Protein AF-A0A2M7IEX7-F1 (afdb_monomer_lite)

Organism: NCBI:txid1974802

Structure (mmCIF, N/CA/C/O backbone):
data_AF-A0A2M7IEX7-F1
#
_entry.id   AF-A0A2M7IEX7-F1
#
loop_
_atom_site.group_PDB
_atom_site.id
_atom_site.type_symbol
_atom_site.label_atom_id
_atom_site.label_alt_id
_atom_site.label_comp_id
_atom_site.label_asym_id
_atom_site.label_entity_id
_atom_site.label_seq_id
_atom_site.pdbx_PDB_ins_code
_atom_site.Cartn_x
_atom_site.Cartn_y
_atom_site.Cartn_z
_atom_site.occupancy
_atom_site.B_iso_or_equiv
_atom_site.auth_seq_id
_atom_site.auth_comp_id
_atom_site.auth_asym_id
_atom_site.auth_atom_id
_atom_site.pdbx_PDB_model_num
ATOM 1 N N . MET A 1 1 ? -12.726 3.868 -24.613 1.00 38.53 1 MET A N 1
ATOM 2 C CA . ME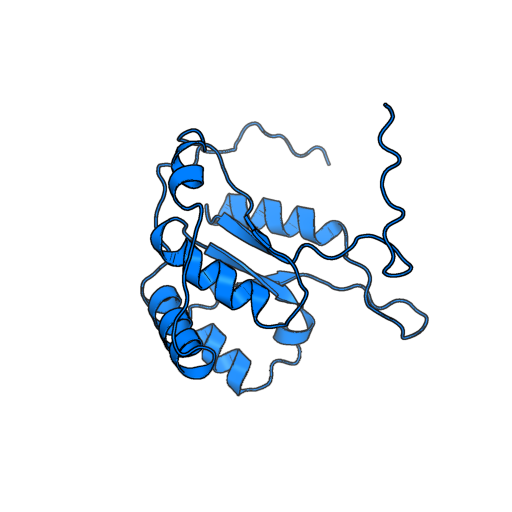T A 1 1 ? -13.402 3.267 -23.442 1.00 38.53 1 MET A CA 1
ATOM 3 C C . MET A 1 1 ? -13.557 4.345 -22.387 1.00 38.53 1 MET A C 1
ATOM 5 O O . MET A 1 1 ? -12.550 4.781 -21.846 1.00 38.53 1 MET A O 1
ATOM 9 N N . SER A 1 2 ? -14.778 4.826 -22.156 1.00 37.97 2 SER A N 1
ATOM 10 C CA . SER A 1 2 ? -15.083 5.703 -21.024 1.00 37.97 2 SER A CA 1
ATOM 11 C C . SER A 1 2 ? -15.163 4.849 -19.761 1.00 37.97 2 SER A C 1
ATOM 13 O O . SER A 1 2 ? -15.934 3.893 -19.717 1.00 37.97 2 SER A O 1
ATOM 15 N N . LEU A 1 3 ? -14.362 5.167 -18.747 1.00 39.22 3 LEU A N 1
ATOM 16 C CA . LEU A 1 3 ? -14.563 4.625 -17.405 1.00 39.22 3 LEU A CA 1
ATOM 17 C C . LEU A 1 3 ? -15.848 5.267 -16.861 1.00 39.22 3 LEU A C 1
ATOM 19 O O . LEU A 1 3 ? -15.865 6.466 -16.594 1.00 39.22 3 LEU A O 1
ATOM 23 N N . SER A 1 4 ? -16.946 4.511 -16.785 1.00 41.91 4 SER A N 1
ATOM 24 C CA . SER A 1 4 ? -18.184 4.983 -16.157 1.00 41.91 4 SER A CA 1
ATOM 25 C C . SER A 1 4 ? -18.017 4.915 -14.641 1.00 41.91 4 SER A C 1
ATOM 27 O O . SER A 1 4 ? -17.880 3.825 -14.081 1.00 41.91 4 SER A O 1
ATOM 29 N N . PHE A 1 5 ? -18.046 6.068 -13.973 1.00 50.22 5 PHE A N 1
ATOM 30 C CA . PHE A 1 5 ? -17.864 6.167 -12.522 1.00 50.22 5 PHE A CA 1
ATOM 31 C C . PHE A 1 5 ? -19.111 5.791 -11.695 1.00 50.22 5 PHE A C 1
ATOM 33 O O . PHE A 1 5 ? -19.153 6.009 -10.489 1.00 50.22 5 PHE A O 1
ATOM 40 N N . GLU A 1 6 ? -20.126 5.197 -12.317 1.00 46.75 6 GLU A N 1
ATOM 41 C CA . GLU A 1 6 ? -21.444 4.999 -11.699 1.00 46.75 6 GLU A CA 1
ATOM 42 C C . GLU A 1 6 ? -21.537 3.781 -10.761 1.00 46.75 6 GLU A C 1
ATOM 44 O O . GLU A 1 6 ? -22.483 3.689 -9.990 1.00 46.75 6 GLU A O 1
ATOM 49 N N . ASN A 1 7 ? -20.540 2.887 -10.735 1.00 45.81 7 ASN A N 1
ATOM 50 C CA . ASN A 1 7 ? -20.577 1.662 -9.912 1.00 45.81 7 ASN A CA 1
ATOM 51 C C . ASN A 1 7 ? -19.627 1.659 -8.699 1.00 45.81 7 ASN A C 1
ATOM 53 O O . ASN A 1 7 ? -19.377 0.611 -8.093 1.00 45.81 7 ASN A O 1
ATOM 57 N N . TYR A 1 8 ? -19.071 2.808 -8.313 1.00 53.12 8 TYR A N 1
ATOM 58 C CA . TYR A 1 8 ? -18.119 2.863 -7.205 1.00 53.12 8 TYR A CA 1
ATOM 59 C C . TYR A 1 8 ? -18.827 2.823 -5.845 1.00 53.12 8 TYR A C 1
ATOM 61 O O . TYR A 1 8 ? -19.251 3.847 -5.321 1.00 53.12 8 TYR A O 1
ATOM 69 N N . LYS A 1 9 ? -18.892 1.634 -5.227 1.00 52.41 9 LYS A N 1
ATOM 70 C CA . LYS A 1 9 ? -19.287 1.497 -3.814 1.00 52.41 9 LYS A CA 1
ATOM 71 C C . LYS A 1 9 ? -18.368 2.342 -2.923 1.00 52.41 9 LYS A C 1
ATOM 73 O O . LYS A 1 9 ? -17.136 2.251 -3.047 1.00 52.41 9 LYS A O 1
ATOM 78 N N . GLU A 1 10 ? -18.973 3.147 -2.050 1.00 55.12 10 GLU A N 1
ATOM 79 C CA . GLU A 1 10 ? -18.287 3.891 -0.991 1.00 55.12 10 GLU A CA 1
ATOM 80 C C . GLU A 1 10 ? -17.476 2.937 -0.106 1.00 55.12 10 GLU A C 1
ATOM 82 O O . GLU A 1 10 ? -17.865 1.787 0.115 1.00 55.12 10 GLU A O 1
ATOM 87 N N . GLN A 1 11 ? -16.318 3.392 0.379 1.00 56.28 11 GLN A N 1
ATOM 88 C CA . GLN A 1 11 ? -15.480 2.575 1.256 1.00 56.28 11 GLN A CA 1
ATOM 89 C C . GLN A 1 11 ? -16.126 2.565 2.651 1.00 56.28 11 GLN A C 1
ATOM 91 O O . GLN A 1 11 ? -16.107 3.575 3.357 1.00 56.28 11 GLN A O 1
ATOM 96 N N . SER A 1 12 ? -16.761 1.451 3.025 1.00 52.34 12 SER A N 1
ATOM 97 C CA . SER A 1 12 ? -17.430 1.301 4.320 1.00 52.34 12 SER A CA 1
ATOM 98 C C . SER A 1 12 ? -16.388 1.233 5.440 1.00 52.34 12 SER A C 1
ATOM 100 O O . SER A 1 12 ? -15.829 0.173 5.701 1.00 52.34 12 SER A O 1
ATOM 102 N N . GLU A 1 13 ? -16.139 2.381 6.066 1.00 63.62 13 GLU A N 1
ATOM 103 C CA . GLU A 1 13 ? -15.237 2.589 7.206 1.00 63.62 13 GLU A CA 1
ATOM 104 C C . GLU A 1 13 ? -13.750 2.242 6.977 1.00 63.62 13 GLU A C 1
ATOM 106 O O . GLU A 1 13 ? -13.361 1.419 6.148 1.00 63.62 13 GLU A O 1
ATOM 111 N N . ARG A 1 14 ? -12.870 2.938 7.711 1.00 70.62 14 ARG A N 1
ATOM 112 C CA . ARG A 1 14 ? -11.431 2.647 7.711 1.00 70.62 14 ARG A CA 1
ATOM 113 C C . ARG A 1 14 ? -11.220 1.288 8.371 1.00 70.62 14 ARG A C 1
ATOM 115 O O . ARG A 1 14 ? -11.484 1.127 9.559 1.00 70.62 14 ARG A O 1
ATOM 122 N N . LYS A 1 15 ? -10.750 0.317 7.595 1.00 84.44 15 LYS A N 1
ATOM 123 C CA . LYS A 1 15 ? -10.424 -1.031 8.060 1.00 84.44 15 LYS A CA 1
ATOM 124 C C . LYS A 1 15 ? -8.921 -1.226 7.963 1.00 84.44 15 LYS A C 1
ATOM 126 O O . LYS A 1 15 ? -8.360 -0.925 6.922 1.00 84.44 15 LYS A O 1
ATOM 131 N N . GLY A 1 16 ? -8.291 -1.749 9.011 1.00 91.56 16 GLY A N 1
ATOM 132 C CA . GLY A 1 16 ? -6.875 -2.108 8.985 1.00 91.56 16 GLY A CA 1
ATOM 133 C C . GLY A 1 16 ? -6.569 -3.313 8.090 1.00 91.56 16 GLY A C 1
ATOM 134 O O . GLY A 1 16 ? -7.437 -4.117 7.742 1.00 91.56 16 GLY A O 1
ATOM 135 N N . SER A 1 17 ? -5.295 -3.449 7.749 1.00 94.94 17 SER A N 1
ATOM 136 C CA . SER A 1 17 ? -4.761 -4.535 6.938 1.00 94.94 17 SER A CA 1
ATOM 137 C C . SER A 1 17 ? -4.890 -5.906 7.615 1.00 94.94 17 SER A C 1
ATOM 139 O O . SER A 1 17 ? -4.920 -6.006 8.845 1.00 94.94 17 SER A O 1
ATOM 141 N N . PRO A 1 18 ? -4.913 -7.008 6.838 1.00 94.12 18 PRO A N 1
ATOM 142 C CA . PRO A 1 18 ? -4.963 -8.357 7.390 1.00 94.12 18 PRO A CA 1
ATOM 143 C C . PRO A 1 18 ? -3.789 -8.657 8.332 1.00 94.12 18 PRO A C 1
ATOM 145 O O . PRO A 1 18 ? -2.649 -8.289 8.045 1.00 94.12 18 PRO A O 1
ATOM 148 N N . LYS A 1 19 ? -4.037 -9.435 9.398 1.00 93.56 19 LYS A N 1
ATOM 149 C CA . LYS A 1 19 ? -3.031 -9.785 10.427 1.00 93.56 19 LYS A CA 1
ATOM 150 C C . LYS A 1 19 ? -1.702 -10.294 9.860 1.00 93.56 19 LYS A C 1
ATOM 152 O O . LYS A 1 19 ? -0.649 -9.936 10.366 1.00 93.56 19 LYS A O 1
ATOM 157 N N . ARG A 1 20 ? -1.739 -11.108 8.800 1.00 93.75 20 ARG A N 1
ATOM 158 C CA . ARG A 1 20 ? -0.524 -11.630 8.147 1.00 93.75 20 ARG A CA 1
ATOM 159 C C . ARG A 1 20 ? 0.359 -10.533 7.538 1.00 93.75 20 ARG A C 1
ATOM 161 O O . ARG A 1 20 ? 1.576 -10.638 7.612 1.00 93.75 20 ARG A O 1
ATOM 168 N N . LEU A 1 21 ? -0.244 -9.479 6.977 1.00 93.62 21 LEU A N 1
ATOM 169 C CA . LEU A 1 21 ? 0.501 -8.340 6.440 1.00 93.62 21 LEU A CA 1
ATOM 170 C C . LEU A 1 21 ? 1.078 -7.511 7.583 1.00 93.62 21 LEU A C 1
ATOM 172 O O . LEU A 1 21 ? 2.251 -7.163 7.549 1.00 93.62 21 LEU A O 1
ATOM 176 N N . VAL A 1 22 ? 0.267 -7.256 8.615 1.00 93.88 22 VAL A N 1
ATOM 177 C CA . VAL A 1 22 ? 0.695 -6.545 9.828 1.00 93.88 22 VAL A CA 1
ATOM 178 C C . VAL A 1 22 ? 1.916 -7.223 10.455 1.00 93.88 22 VAL A C 1
ATOM 180 O O . VAL A 1 22 ? 2.922 -6.557 10.674 1.00 93.88 22 VAL A O 1
ATOM 183 N N . LEU A 1 23 ? 1.868 -8.545 10.647 1.00 91.94 23 LEU A N 1
ATOM 184 C CA . LEU A 1 23 ? 2.975 -9.323 11.205 1.00 91.94 23 LEU A CA 1
ATOM 185 C C . LEU A 1 23 ? 4.240 -9.225 10.337 1.00 91.94 23 LEU A C 1
ATOM 187 O O . LEU A 1 23 ? 5.333 -9.025 10.857 1.00 91.94 23 LEU A O 1
ATOM 191 N N . ALA A 1 24 ? 4.103 -9.346 9.013 1.00 89.44 24 ALA A N 1
ATOM 192 C CA . ALA A 1 24 ? 5.242 -9.254 8.103 1.00 89.44 24 ALA A CA 1
ATOM 193 C C . ALA A 1 24 ? 5.907 -7.865 8.143 1.00 89.44 24 ALA A C 1
ATOM 195 O O . ALA A 1 24 ? 7.133 -7.770 8.143 1.00 89.44 24 ALA A O 1
ATOM 196 N N . LEU A 1 25 ? 5.109 -6.795 8.226 1.00 89.44 25 LEU A N 1
ATOM 197 C CA . LEU A 1 25 ? 5.606 -5.422 8.359 1.00 89.44 25 LEU A CA 1
ATOM 198 C C . LEU A 1 25 ? 6.282 -5.184 9.717 1.00 89.44 25 LEU A C 1
ATOM 200 O O . LEU A 1 25 ? 7.297 -4.499 9.777 1.00 89.44 25 LEU A O 1
ATOM 204 N N . GLU A 1 26 ? 5.755 -5.763 10.797 1.00 88.75 26 GLU A N 1
ATOM 205 C CA . GLU A 1 26 ? 6.371 -5.705 12.130 1.00 88.75 26 GLU A CA 1
ATOM 206 C C . GLU A 1 26 ? 7.691 -6.472 12.201 1.00 88.75 26 GLU A C 1
ATOM 208 O O . GLU A 1 26 ? 8.621 -6.037 12.873 1.00 88.75 26 GLU A O 1
ATOM 213 N N . MET A 1 27 ? 7.807 -7.593 11.486 1.00 85.44 27 MET A N 1
ATOM 214 C CA . MET A 1 27 ? 9.087 -8.282 11.347 1.00 85.44 27 MET A CA 1
ATOM 215 C C . MET A 1 27 ? 10.092 -7.422 10.581 1.00 85.44 27 MET A C 1
ATOM 217 O O . MET A 1 27 ? 11.212 -7.267 11.051 1.00 85.44 27 MET A O 1
ATOM 221 N N . LEU A 1 28 ? 9.693 -6.841 9.442 1.00 77.25 28 LEU A N 1
ATOM 222 C CA . LEU A 1 28 ? 10.557 -5.965 8.646 1.00 77.25 28 LEU A CA 1
ATOM 223 C C . LEU A 1 28 ? 11.070 -4.774 9.468 1.00 77.25 28 LEU A C 1
ATOM 225 O O . LEU A 1 28 ? 12.257 -4.470 9.412 1.00 77.25 28 LEU A O 1
ATOM 229 N N . GLU A 1 29 ? 10.199 -4.134 10.252 1.00 76.75 29 GLU A N 1
ATOM 230 C CA . GLU A 1 29 ? 10.569 -3.009 11.119 1.00 76.75 29 GLU A CA 1
ATOM 231 C C . GLU A 1 29 ? 11.708 -3.369 12.070 1.00 76.75 29 GLU A C 1
ATOM 233 O O . GLU A 1 29 ? 12.731 -2.688 12.058 1.00 76.75 29 GLU A O 1
ATOM 238 N N . LYS A 1 30 ? 11.587 -4.496 12.783 1.00 78.75 30 LYS A N 1
ATOM 239 C CA . LYS A 1 30 ? 12.597 -4.956 13.748 1.00 78.75 30 LYS A CA 1
ATOM 240 C C . LYS A 1 30 ? 13.987 -5.168 1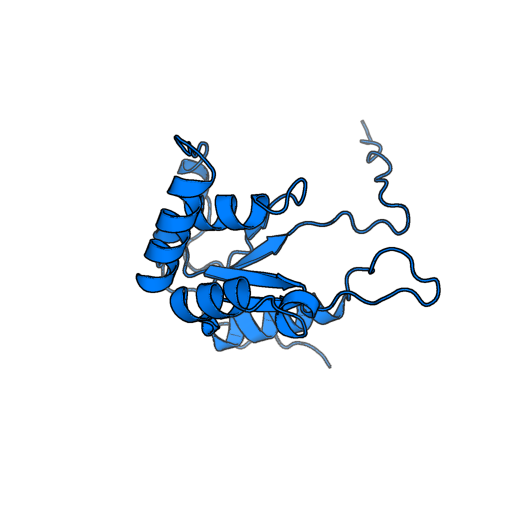3.148 1.00 78.75 30 LYS A C 1
ATOM 242 O O . LYS A 1 30 ? 14.969 -5.114 13.883 1.00 78.75 30 LYS A O 1
ATOM 247 N N . PHE A 1 31 ? 14.084 -5.445 11.846 1.00 74.75 31 PHE A N 1
ATOM 248 C CA . PHE A 1 31 ? 15.368 -5.622 11.159 1.00 74.75 31 PHE A CA 1
ATOM 249 C C . PHE A 1 31 ? 15.955 -4.313 10.622 1.00 74.75 31 PHE A C 1
ATOM 251 O O . PHE A 1 31 ? 17.160 -4.242 10.394 1.00 74.75 31 PHE A O 1
ATOM 258 N N . VAL A 1 32 ? 15.121 -3.298 10.391 1.00 72.75 32 VAL A N 1
ATOM 259 C CA . VAL A 1 32 ? 15.500 -2.084 9.652 1.00 72.75 32 VAL A CA 1
ATOM 260 C C . VAL A 1 32 ? 15.665 -0.875 10.567 1.00 72.75 32 VAL A C 1
ATOM 262 O O . VAL A 1 32 ? 16.522 -0.029 10.316 1.00 72.75 32 VAL A O 1
ATOM 265 N N . ALA A 1 33 ? 14.865 -0.777 11.626 1.00 72.94 33 ALA A N 1
ATOM 266 C CA . ALA A 1 33 ? 14.872 0.353 12.539 1.00 72.94 33 ALA A CA 1
ATOM 267 C C . ALA A 1 33 ? 14.747 -0.118 13.989 1.00 72.94 33 ALA A C 1
ATOM 269 O O . ALA A 1 33 ? 14.055 -1.079 14.299 1.00 72.94 33 ALA A O 1
ATOM 270 N N . SER A 1 34 ? 15.403 0.599 14.901 1.00 73.12 34 SER A N 1
ATOM 271 C CA . SER A 1 34 ? 15.232 0.383 16.342 1.00 73.12 34 SER A CA 1
ATOM 272 C C . SER A 1 34 ? 13.925 0.981 16.873 1.00 73.12 34 SER A C 1
ATOM 274 O O . SER A 1 34 ? 13.447 0.567 17.930 1.00 73.12 34 SER A O 1
ATOM 276 N N . LYS A 1 35 ? 13.371 1.981 16.170 1.00 81.81 35 LYS A N 1
ATOM 277 C CA . LYS A 1 35 ? 12.097 2.629 16.487 1.00 81.81 35 LYS A CA 1
ATOM 278 C C . LYS A 1 35 ? 11.549 3.388 15.277 1.00 81.81 35 LYS A C 1
ATOM 280 O O . LYS A 1 35 ? 12.217 4.285 14.764 1.00 81.81 35 LYS A O 1
ATOM 285 N N . ILE A 1 36 ? 10.301 3.118 14.897 1.00 83.50 36 ILE A N 1
ATOM 286 C CA . ILE A 1 36 ? 9.531 3.971 13.976 1.00 83.50 36 ILE A CA 1
ATOM 287 C C . ILE A 1 36 ? 8.609 4.912 14.758 1.00 83.50 36 ILE A C 1
ATOM 289 O O . ILE A 1 36 ? 7.787 4.477 15.565 1.00 83.50 36 ILE A O 1
ATOM 293 N N . GLU A 1 37 ? 8.695 6.210 14.468 1.00 88.81 37 GLU A N 1
ATOM 294 C CA . GLU A 1 37 ? 7.758 7.223 14.959 1.00 88.81 37 GLU A CA 1
ATOM 295 C C . GLU A 1 37 ? 6.904 7.755 13.803 1.00 88.81 37 GLU A C 1
ATOM 297 O O . GLU A 1 37 ? 7.414 8.098 12.738 1.00 88.81 37 GLU A O 1
ATOM 302 N N . THR A 1 38 ? 5.589 7.833 14.005 1.00 90.44 38 THR A N 1
ATOM 303 C CA . THR A 1 38 ? 4.648 8.403 13.032 1.00 90.44 38 THR A CA 1
ATOM 304 C C . THR A 1 38 ? 4.055 9.686 13.600 1.00 90.44 38 THR A C 1
ATOM 306 O O . THR A 1 38 ? 3.404 9.657 14.641 1.00 90.44 38 THR A O 1
ATOM 309 N N . LYS A 1 39 ? 4.253 10.807 12.900 1.00 93.94 39 LYS A N 1
ATOM 310 C CA . LYS A 1 39 ? 3.657 12.112 13.227 1.00 93.94 39 LYS A CA 1
ATOM 311 C C . LYS A 1 39 ? 2.560 12.456 12.225 1.00 93.94 39 LYS A C 1
ATOM 313 O O . LYS A 1 39 ? 2.596 11.986 11.090 1.00 93.94 39 LYS A O 1
ATOM 318 N N . GLY A 1 40 ? 1.603 13.291 12.626 1.00 93.19 40 GLY A N 1
ATOM 319 C CA . GLY A 1 40 ? 0.548 13.753 11.726 1.00 93.19 40 GLY A CA 1
ATOM 320 C C . GLY A 1 40 ? -0.620 12.779 11.560 1.00 93.19 40 GLY A C 1
ATOM 321 O O . GLY A 1 40 ? -1.374 12.908 10.595 1.00 93.19 40 GLY A O 1
ATOM 322 N N . ARG A 1 41 ? -0.769 11.790 12.451 1.00 90.94 41 ARG A N 1
ATOM 323 C CA . ARG A 1 41 ? -1.827 10.767 12.372 1.00 90.94 41 ARG A CA 1
ATOM 324 C C . ARG A 1 41 ? -3.224 11.374 12.533 1.00 90.94 41 ARG A C 1
ATOM 326 O O . ARG A 1 41 ? -4.164 10.905 11.904 1.00 90.94 41 ARG A O 1
ATOM 333 N N . GLU A 1 42 ? -3.337 12.474 13.270 1.00 92.88 42 GLU A N 1
ATOM 334 C CA . GLU A 1 42 ? -4.547 13.291 13.402 1.00 92.88 42 GLU A CA 1
ATOM 335 C C . GLU A 1 42 ? -5.055 13.847 12.058 1.00 92.88 42 GLU A C 1
ATOM 337 O O . GLU A 1 42 ? -6.229 14.184 11.915 1.00 92.88 42 GLU A O 1
ATOM 342 N N . ASN A 1 43 ? -4.207 13.908 11.023 1.00 92.44 43 ASN A N 1
ATOM 343 C CA . ASN A 1 43 ? -4.648 14.306 9.685 1.00 92.44 43 ASN A CA 1
ATOM 344 C C . ASN A 1 43 ? -5.531 13.252 9.013 1.00 92.44 43 ASN A C 1
ATOM 346 O O . ASN A 1 43 ? -6.279 13.599 8.099 1.00 92.44 43 ASN A O 1
ATOM 350 N N . LEU A 1 44 ? -5.490 11.993 9.464 1.00 90.19 44 LEU A N 1
ATOM 351 C CA . LEU A 1 44 ? -6.377 10.956 8.943 1.00 90.19 44 LEU A CA 1
ATOM 352 C C . LEU A 1 44 ? -7.844 11.302 9.216 1.00 90.19 44 LEU A C 1
ATOM 354 O O . LEU A 1 44 ? -8.695 11.018 8.381 1.00 90.19 44 LEU A O 1
ATOM 358 N N . ASP A 1 45 ? -8.146 11.991 10.318 1.00 88.12 45 ASP A N 1
ATOM 359 C CA . ASP A 1 45 ? -9.513 12.370 10.700 1.00 88.12 45 ASP A CA 1
ATOM 360 C C . ASP A 1 45 ? -10.122 13.456 9.813 1.00 88.12 45 ASP A C 1
ATOM 362 O O . ASP A 1 45 ? -11.341 13.594 9.748 1.00 88.12 45 ASP A O 1
ATOM 366 N N . LYS A 1 46 ? -9.285 14.153 9.040 1.00 90.56 46 LYS A N 1
ATOM 367 C CA . LYS A 1 46 ? -9.717 15.117 8.019 1.00 90.56 46 LYS A CA 1
ATOM 368 C C . LYS A 1 46 ? -10.236 14.431 6.751 1.00 90.56 46 LYS A C 1
ATOM 370 O O . LYS A 1 46 ? -10.868 15.078 5.918 1.00 90.56 46 LYS A O 1
ATOM 375 N N . ILE A 1 47 ? -9.971 13.134 6.581 1.00 87.44 47 ILE A N 1
ATOM 376 C CA . ILE A 1 47 ? -10.469 12.350 5.450 1.00 87.44 47 ILE A CA 1
ATOM 377 C C . ILE A 1 47 ? -11.948 12.048 5.695 1.00 87.44 47 ILE A C 1
ATOM 379 O O . ILE A 1 47 ? -12.304 11.376 6.668 1.00 87.44 47 ILE A O 1
ATOM 383 N N . SER A 1 48 ? -12.810 12.524 4.793 1.00 81.88 48 SER A N 1
ATOM 384 C CA . SER A 1 48 ? -14.254 12.285 4.867 1.00 81.88 48 SER A CA 1
ATOM 385 C C . SER A 1 48 ? -14.565 10.787 4.848 1.00 81.88 48 SER A C 1
ATOM 387 O O . SER A 1 48 ? -13.999 10.024 4.062 1.00 81.88 48 SER A O 1
ATOM 389 N N . LYS A 1 49 ? -15.491 10.364 5.716 1.00 80.00 49 LYS A N 1
ATOM 390 C CA . LYS A 1 49 ? -15.978 8.978 5.752 1.00 80.00 49 LYS A CA 1
ATOM 391 C C . LYS A 1 49 ? -16.518 8.578 4.373 1.00 80.00 49 LYS A C 1
ATOM 393 O O . LYS A 1 49 ? -17.080 9.408 3.665 1.00 80.00 49 LYS A O 1
ATOM 398 N N . GLY A 1 50 ? -16.308 7.324 3.979 1.00 76.00 50 GLY A N 1
ATOM 399 C CA . GLY A 1 50 ? -16.757 6.805 2.682 1.00 76.00 50 GLY A CA 1
ATOM 400 C C . GLY A 1 50 ? -15.838 7.127 1.499 1.00 76.00 50 GLY A C 1
ATOM 401 O O . GLY A 1 50 ? -15.933 6.466 0.460 1.00 76.00 50 GLY A O 1
ATOM 402 N N . LYS A 1 51 ? -14.917 8.097 1.629 1.00 81.31 51 LYS A N 1
ATOM 403 C CA . LYS A 1 51 ? -13.982 8.432 0.550 1.00 81.31 51 LYS A CA 1
ATOM 404 C C . LYS A 1 51 ? -12.887 7.386 0.420 1.00 81.31 51 LYS A C 1
ATOM 406 O O . LYS A 1 51 ? -12.243 7.004 1.392 1.00 81.31 51 LYS A O 1
ATOM 411 N N . ARG A 1 52 ? -12.635 7.003 -0.830 1.00 81.19 52 ARG A N 1
ATOM 412 C CA . ARG A 1 52 ? -11.464 6.213 -1.200 1.00 81.19 52 ARG A CA 1
ATOM 413 C C . ARG A 1 52 ? -10.212 7.071 -1.095 1.00 81.19 52 ARG A C 1
ATOM 415 O O . ARG A 1 52 ? -10.220 8.244 -1.468 1.00 81.19 52 ARG A O 1
ATOM 422 N N . VAL A 1 53 ? -9.139 6.455 -0.626 1.00 88.81 53 VAL A N 1
ATOM 423 C CA . VAL A 1 53 ? -7.840 7.098 -0.427 1.00 88.81 53 VAL A CA 1
ATOM 424 C C . VAL A 1 53 ? -6.822 6.453 -1.358 1.00 88.81 53 VAL A C 1
ATOM 426 O O . VAL A 1 53 ? -6.878 5.253 -1.606 1.00 88.81 53 VAL A O 1
ATOM 429 N N . ILE A 1 54 ? -5.888 7.249 -1.869 1.00 90.06 54 ILE A N 1
ATOM 430 C CA . ILE A 1 54 ? -4.640 6.756 -2.454 1.00 90.06 54 ILE A CA 1
ATOM 431 C C . ILE A 1 54 ? -3.530 7.251 -1.540 1.00 90.06 54 ILE A C 1
ATOM 433 O O . ILE A 1 54 ? -3.438 8.450 -1.275 1.00 90.06 54 ILE A O 1
ATOM 437 N N . ILE A 1 55 ? -2.705 6.335 -1.045 1.00 92.25 55 ILE A N 1
ATOM 438 C CA . ILE A 1 55 ? -1.545 6.683 -0.236 1.00 92.25 55 ILE A CA 1
ATOM 439 C C . ILE A 1 55 ? -0.361 6.808 -1.185 1.00 92.25 55 ILE A C 1
ATOM 441 O O . ILE A 1 55 ? -0.026 5.860 -1.890 1.00 92.25 55 ILE A O 1
ATOM 445 N N . ALA A 1 56 ? 0.276 7.971 -1.191 1.00 90.50 56 ALA A N 1
ATOM 446 C CA . ALA A 1 56 ? 1.498 8.208 -1.940 1.00 90.50 56 ALA A CA 1
ATOM 447 C C . ALA A 1 56 ? 2.641 8.484 -0.962 1.00 90.50 56 ALA A C 1
ATOM 449 O O . ALA A 1 56 ? 2.498 9.325 -0.073 1.00 90.50 56 ALA A O 1
ATOM 450 N N . CYS A 1 57 ? 3.767 7.797 -1.126 1.00 89.31 57 CYS A N 1
ATOM 451 C CA . CYS A 1 57 ? 4.993 8.090 -0.388 1.00 89.31 57 CYS A CA 1
ATOM 452 C C . CYS A 1 57 ? 6.112 8.496 -1.345 1.00 89.31 57 CYS A C 1
ATOM 454 O O . CYS A 1 57 ? 6.015 8.301 -2.556 1.00 89.31 57 CYS A O 1
ATOM 456 N N . SER A 1 58 ? 7.187 9.062 -0.805 1.00 83.69 58 SER A N 1
ATOM 457 C CA . SER A 1 58 ? 8.413 9.258 -1.571 1.00 83.69 58 SER A CA 1
ATOM 458 C C . SER A 1 58 ? 8.998 7.922 -2.041 1.00 83.69 58 SER A C 1
ATOM 460 O O . SER A 1 58 ? 8.553 6.842 -1.649 1.00 83.69 58 SER A O 1
ATOM 462 N N . HIS A 1 59 ? 10.008 8.010 -2.901 1.00 81.38 59 HIS A N 1
ATOM 463 C CA . HIS A 1 59 ? 10.835 6.866 -3.261 1.00 81.38 59 HIS A CA 1
ATOM 464 C C . HIS A 1 59 ? 12.315 7.256 -3.240 1.00 81.38 59 HIS A C 1
ATOM 466 O O . HIS A 1 59 ? 13.012 7.224 -4.251 1.00 81.38 59 HIS A O 1
ATOM 472 N N . ILE A 1 60 ? 12.747 7.738 -2.076 1.00 76.94 60 ILE A N 1
ATOM 473 C CA . ILE A 1 60 ? 14.132 8.093 -1.757 1.00 76.94 60 ILE A CA 1
ATOM 474 C C . ILE A 1 60 ? 14.932 6.821 -1.455 1.00 76.94 60 ILE A C 1
ATOM 476 O O . ILE A 1 60 ? 16.111 6.749 -1.793 1.00 76.94 60 ILE A O 1
ATOM 480 N N . SER A 1 61 ? 14.294 5.818 -0.848 1.00 79.06 61 SER A N 1
ATOM 481 C CA . SER A 1 61 ? 14.890 4.516 -0.563 1.00 79.06 61 SER A CA 1
ATOM 482 C C . SER A 1 61 ? 13.915 3.368 -0.829 1.00 79.06 61 SER A C 1
ATOM 484 O O . SER A 1 61 ? 12.695 3.560 -0.879 1.00 79.06 61 SER A O 1
ATOM 486 N N . ASP A 1 62 ? 14.449 2.148 -0.919 1.00 77.31 62 ASP A N 1
ATOM 487 C CA . ASP A 1 62 ? 13.645 0.921 -0.996 1.00 77.31 62 ASP A CA 1
ATOM 488 C C . ASP A 1 62 ? 12.797 0.689 0.270 1.00 77.31 62 ASP A C 1
ATOM 490 O O . ASP A 1 62 ? 11.825 -0.066 0.242 1.00 77.31 62 ASP A O 1
ATOM 494 N N . MET A 1 63 ? 13.117 1.376 1.374 1.00 81.44 63 MET A N 1
ATOM 495 C CA . MET A 1 63 ? 12.385 1.268 2.636 1.00 81.44 63 MET A CA 1
ATOM 496 C C . MET A 1 63 ? 11.118 2.126 2.673 1.00 81.44 63 MET A C 1
ATOM 498 O O . MET A 1 63 ? 10.218 1.816 3.452 1.00 81.44 63 MET A O 1
ATOM 502 N N . ASP A 1 64 ? 11.000 3.168 1.843 1.00 85.62 64 ASP A N 1
ATOM 503 C CA . ASP A 1 64 ? 9.923 4.168 1.931 1.00 85.62 64 ASP A CA 1
ATOM 504 C C . ASP A 1 64 ? 8.528 3.521 1.933 1.00 85.62 64 ASP A C 1
ATOM 506 O O . ASP A 1 64 ? 7.686 3.818 2.783 1.00 85.62 64 ASP A O 1
ATOM 510 N N . MET A 1 65 ? 8.309 2.574 1.017 1.00 87.88 65 MET A N 1
ATOM 511 C CA . MET A 1 65 ? 7.046 1.846 0.879 1.00 87.88 65 MET A CA 1
ATOM 512 C C . MET A 1 65 ? 6.765 0.954 2.092 1.00 87.88 65 MET A C 1
ATOM 514 O O . MET A 1 65 ? 5.637 0.913 2.579 1.00 87.88 65 MET A O 1
ATOM 518 N N . GLY A 1 66 ? 7.784 0.259 2.608 1.00 88.56 66 GLY A N 1
ATOM 519 C CA . GLY A 1 66 ? 7.656 -0.589 3.796 1.00 88.56 66 GLY A CA 1
ATOM 520 C C . GLY A 1 66 ? 7.336 0.224 5.050 1.00 88.56 66 GLY A C 1
ATOM 521 O O . GLY A 1 66 ? 6.443 -0.142 5.813 1.00 88.56 66 GLY A O 1
ATOM 522 N N . MET A 1 67 ? 8.000 1.369 5.225 1.00 89.88 67 MET A N 1
ATOM 523 C CA . MET A 1 67 ? 7.772 2.284 6.346 1.00 89.88 67 MET A CA 1
ATOM 524 C C . MET A 1 67 ? 6.381 2.928 6.278 1.00 89.88 67 MET A C 1
ATOM 526 O O . MET A 1 67 ? 5.674 2.980 7.285 1.00 89.88 67 MET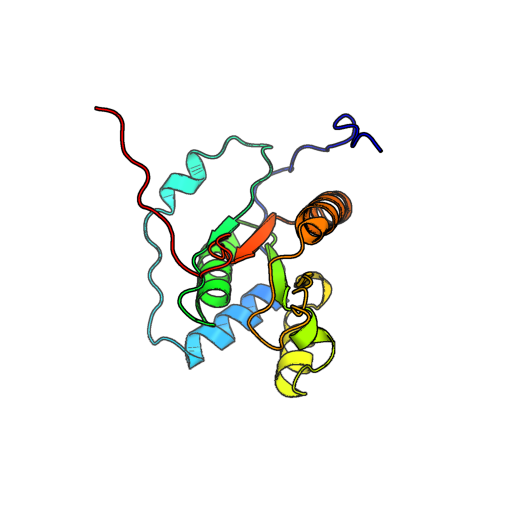 A O 1
ATOM 530 N N . ALA A 1 68 ? 5.945 3.364 5.090 1.00 92.12 68 ALA A N 1
ATOM 531 C CA . ALA A 1 68 ? 4.602 3.904 4.884 1.00 92.12 68 ALA A CA 1
ATOM 532 C C . ALA A 1 68 ? 3.519 2.845 5.139 1.00 92.12 68 ALA A C 1
ATOM 534 O O . ALA A 1 68 ? 2.538 3.117 5.837 1.00 92.12 68 ALA A O 1
ATOM 535 N N . ALA A 1 69 ? 3.718 1.622 4.633 1.00 92.94 69 ALA A N 1
ATOM 536 C CA . ALA A 1 69 ? 2.822 0.503 4.896 1.00 92.94 69 ALA A CA 1
ATOM 537 C C . ALA A 1 69 ? 2.745 0.200 6.396 1.00 92.94 69 ALA A C 1
ATOM 539 O O . ALA A 1 69 ? 1.650 0.065 6.934 1.00 92.94 69 ALA A O 1
ATOM 540 N N . TYR A 1 70 ? 3.885 0.159 7.093 1.00 92.44 70 TYR A N 1
ATOM 541 C CA . TYR A 1 70 ? 3.927 -0.057 8.536 1.00 92.44 70 TYR A CA 1
ATOM 542 C C . TYR A 1 70 ? 3.150 1.021 9.300 1.00 92.44 70 TYR A C 1
ATOM 544 O O . TYR A 1 70 ? 2.306 0.686 10.133 1.00 92.44 70 TYR A O 1
ATOM 552 N N . ALA A 1 71 ? 3.390 2.302 9.012 1.00 93.00 71 ALA A N 1
ATOM 553 C CA . ALA A 1 71 ? 2.753 3.417 9.714 1.00 93.00 71 ALA A CA 1
ATOM 554 C C . ALA A 1 71 ? 1.215 3.393 9.607 1.00 93.00 71 ALA A C 1
ATOM 556 O O . ALA A 1 71 ? 0.518 3.736 10.567 1.00 93.00 71 ALA A O 1
ATOM 557 N N . LEU A 1 72 ? 0.699 2.950 8.456 1.00 94.06 72 LEU A N 1
ATOM 558 C CA . LEU A 1 72 ? -0.717 3.020 8.083 1.00 94.06 72 LEU A CA 1
ATOM 559 C C . LEU A 1 72 ? -1.454 1.672 8.150 1.00 94.06 72 LEU A C 1
ATOM 561 O O . LEU A 1 72 ? -2.652 1.604 7.869 1.00 94.06 72 LEU A O 1
ATOM 565 N N . ARG A 1 73 ? -0.764 0.595 8.550 1.00 93.94 73 ARG A N 1
ATOM 566 C CA . ARG A 1 73 ? -1.289 -0.783 8.541 1.00 93.94 73 ARG A CA 1
ATOM 567 C C . ARG A 1 73 ? -2.579 -0.970 9.338 1.00 93.94 73 ARG A C 1
ATOM 569 O O . ARG A 1 73 ? -3.384 -1.825 8.989 1.00 93.94 73 ARG A O 1
ATOM 576 N N . ASN A 1 74 ? -2.776 -0.189 10.398 1.00 93.31 74 ASN A N 1
ATOM 577 C CA . ASN A 1 74 ? -3.950 -0.294 11.267 1.00 93.31 74 ASN A CA 1
ATOM 578 C C . ASN A 1 74 ? -5.114 0.599 10.813 1.00 93.31 74 ASN A C 1
ATOM 580 O O . ASN A 1 74 ? -6.227 0.424 11.296 1.00 93.31 74 ASN A O 1
ATOM 584 N N . ASP A 1 75 ? -4.871 1.527 9.886 1.00 92.75 75 ASP A N 1
ATOM 585 C CA . ASP A 1 75 ? -5.866 2.502 9.423 1.00 92.75 75 ASP A CA 1
ATOM 586 C C . ASP A 1 75 ? -6.463 2.119 8.065 1.00 92.75 75 ASP A C 1
ATOM 588 O O . ASP A 1 75 ? -7.586 2.513 7.751 1.00 92.75 75 ASP A O 1
ATOM 592 N N . PHE A 1 76 ? -5.717 1.361 7.256 1.00 93.12 76 PHE A N 1
ATOM 593 C CA . PHE A 1 76 ? -6.114 0.997 5.899 1.00 93.12 76 PHE A CA 1
ATOM 594 C C . PHE A 1 76 ? -5.826 -0.473 5.574 1.00 93.12 76 PHE A C 1
ATOM 596 O O . PHE A 1 76 ? -4.82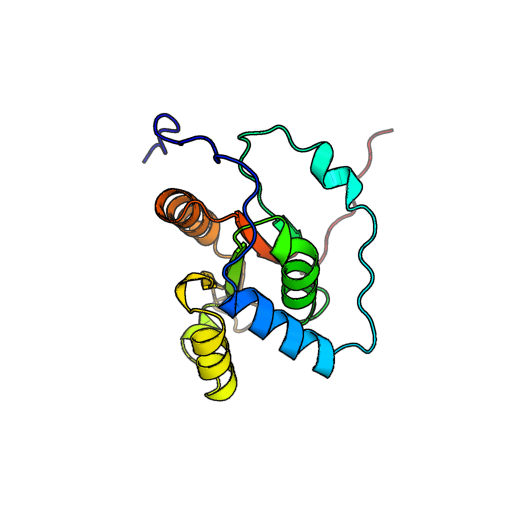8 -1.047 6.017 1.00 93.12 76 PHE A O 1
ATOM 603 N N . ASP A 1 77 ? -6.691 -1.063 4.748 1.00 93.88 77 ASP A N 1
ATOM 604 C CA . ASP A 1 77 ? -6.521 -2.381 4.146 1.00 93.88 77 ASP A CA 1
ATOM 605 C C . ASP A 1 77 ? -5.682 -2.180 2.888 1.00 93.88 77 ASP A C 1
ATOM 607 O O . ASP A 1 77 ? -6.174 -1.682 1.876 1.00 93.88 77 ASP A O 1
ATOM 611 N N . LEU A 1 78 ? -4.377 -2.416 3.005 1.00 94.50 78 LEU A N 1
ATOM 612 C CA . LEU A 1 78 ? -3.396 -1.913 2.054 1.00 94.50 78 LEU A CA 1
ATOM 613 C C . LEU A 1 78 ? -3.270 -2.808 0.817 1.00 94.50 78 LEU A C 1
ATOM 615 O O . LEU A 1 78 ? -3.182 -4.034 0.902 1.00 94.50 78 LEU A O 1
ATOM 619 N N . LEU A 1 79 ? -3.154 -2.158 -0.340 1.00 93.75 79 LEU A N 1
ATOM 620 C CA . LEU A 1 79 ? -2.680 -2.745 -1.589 1.00 93.75 79 LEU A CA 1
ATOM 621 C C . LEU A 1 79 ? -1.324 -2.123 -1.943 1.00 93.75 79 LEU A C 1
ATOM 623 O O . LEU A 1 79 ? -1.248 -1.007 -2.455 1.00 93.75 79 LEU A O 1
ATOM 627 N N . ILE A 1 80 ? -0.245 -2.840 -1.650 1.00 91.56 80 ILE A N 1
ATOM 628 C CA . ILE A 1 80 ? 1.133 -2.392 -1.848 1.00 91.56 80 ILE A CA 1
ATOM 629 C C . ILE A 1 80 ? 1.508 -2.571 -3.319 1.00 91.56 80 ILE A C 1
ATOM 631 O O . ILE A 1 80 ? 1.572 -3.692 -3.830 1.00 91.56 80 ILE A O 1
ATOM 635 N N . THR A 1 81 ? 1.774 -1.471 -4.020 1.00 87.75 81 THR A N 1
ATOM 636 C CA . THR A 1 81 ? 2.337 -1.558 -5.372 1.00 87.75 81 THR A CA 1
ATOM 637 C C . THR A 1 81 ? 3.829 -1.882 -5.316 1.00 87.75 81 THR A C 1
ATOM 639 O O . THR A 1 81 ? 4.538 -1.423 -4.426 1.00 87.75 81 THR A O 1
ATOM 642 N N . HIS A 1 82 ? 4.321 -2.700 -6.241 1.00 77.88 82 HIS A N 1
ATOM 643 C CA . HIS A 1 82 ? 5.746 -3.040 -6.335 1.00 77.88 82 HIS A CA 1
ATOM 644 C C . HIS A 1 82 ? 6.147 -3.242 -7.794 1.00 77.88 82 HIS A C 1
ATOM 646 O O . HIS A 1 82 ? 5.292 -3.475 -8.650 1.00 77.88 82 HIS A O 1
ATOM 652 N N . GLN A 1 83 ? 7.438 -3.131 -8.106 1.00 68.81 83 GLN A N 1
ATOM 653 C CA . GLN A 1 83 ? 7.886 -3.244 -9.493 1.00 68.81 83 GLN A CA 1
ATOM 654 C C . GLN A 1 83 ? 7.624 -4.659 -10.031 1.00 68.81 83 GLN A C 1
ATOM 656 O O . GLN A 1 83 ? 8.044 -5.637 -9.421 1.00 68.81 83 GLN A O 1
ATOM 661 N N . SER A 1 84 ? 6.997 -4.784 -11.205 1.00 55.12 84 SER A N 1
ATOM 662 C CA . SER A 1 84 ? 6.657 -6.085 -11.806 1.00 55.12 84 SER A CA 1
ATOM 663 C C . SER A 1 84 ? 7.882 -6.953 -12.115 1.00 55.12 84 SER A C 1
ATOM 665 O O . SER A 1 84 ? 7.809 -8.181 -12.081 1.00 55.12 84 SER A O 1
ATOM 667 N N . VAL A 1 85 ? 9.050 -6.335 -12.322 1.00 47.25 85 VAL A N 1
ATOM 668 C CA . VAL A 1 85 ? 10.338 -7.039 -12.427 1.00 47.25 85 VAL A CA 1
ATOM 669 C C . VAL A 1 85 ? 10.719 -7.777 -11.142 1.00 47.25 85 VAL A C 1
ATOM 671 O O . VAL A 1 85 ? 11.305 -8.849 -11.230 1.00 47.25 85 VAL A O 1
ATOM 674 N N . GLN A 1 86 ? 10.316 -7.286 -9.967 1.00 53.47 86 GLN A N 1
ATOM 675 C CA . GLN A 1 86 ? 10.478 -8.012 -8.702 1.00 53.47 86 GLN A CA 1
ATOM 676 C C . GLN A 1 86 ? 9.500 -9.183 -8.580 1.00 53.47 86 GLN A C 1
ATOM 678 O O . GLN A 1 86 ? 9.714 -10.047 -7.748 1.00 53.47 86 GLN A O 1
ATOM 683 N N . THR A 1 87 ? 8.442 -9.246 -9.392 1.00 53.22 87 THR A N 1
ATOM 684 C CA . THR A 1 87 ? 7.532 -10.401 -9.460 1.00 53.22 87 THR A CA 1
ATOM 685 C C . THR A 1 87 ? 8.023 -11.450 -10.459 1.00 53.22 87 THR A C 1
ATOM 687 O O . THR A 1 87 ? 7.831 -12.642 -10.237 1.00 53.22 87 THR A O 1
ATOM 690 N N . LEU A 1 88 ? 8.646 -11.008 -11.559 1.00 47.38 88 LEU A N 1
ATOM 691 C CA . LEU A 1 88 ? 9.168 -11.863 -12.633 1.00 47.38 88 LEU A CA 1
ATOM 692 C C . LEU A 1 88 ? 10.554 -12.448 -12.320 1.00 47.38 88 LEU A C 1
ATOM 694 O O . LEU A 1 88 ? 10.865 -13.545 -12.772 1.00 47.38 88 LEU A O 1
ATOM 698 N N . PHE A 1 89 ? 11.363 -11.733 -11.535 1.00 51.91 89 PHE A N 1
ATOM 699 C CA . PHE A 1 89 ? 12.724 -12.116 -11.144 1.00 51.91 89 PHE A CA 1
ATOM 700 C C . PHE A 1 89 ? 12.917 -12.038 -9.625 1.00 51.91 89 PHE A C 1
ATOM 702 O O . PHE A 1 89 ? 14.008 -11.721 -9.157 1.00 51.91 89 PHE A O 1
ATOM 709 N N . ALA A 1 90 ? 11.848 -12.269 -8.853 1.00 57.41 90 ALA A N 1
ATOM 710 C CA . ALA A 1 90 ? 11.909 -12.233 -7.397 1.00 57.41 90 ALA A CA 1
ATOM 711 C C . ALA A 1 90 ? 13.035 -13.145 -6.907 1.00 57.41 90 ALA A C 1
ATOM 713 O O . ALA A 1 90 ? 13.015 -14.349 -7.184 1.00 57.41 90 ALA A O 1
ATOM 714 N N . GLU A 1 91 ? 13.976 -12.606 -6.134 1.00 64.88 91 GLU A N 1
ATOM 715 C CA . GLU A 1 91 ? 14.839 -13.475 -5.347 1.00 64.88 91 GLU A CA 1
ATOM 716 C C . GLU A 1 91 ? 13.953 -14.364 -4.456 1.00 64.88 91 GLU A C 1
ATOM 718 O O . GLU A 1 91 ? 12.932 -13.886 -3.938 1.00 64.88 91 GLU A O 1
ATOM 723 N N . PRO A 1 92 ? 14.303 -15.647 -4.249 1.00 72.00 92 PRO A N 1
ATOM 724 C CA . PRO A 1 92 ? 13.470 -16.586 -3.497 1.00 72.00 92 PRO A CA 1
ATOM 725 C C . PRO A 1 92 ? 13.009 -16.054 -2.131 1.00 72.00 92 PRO A C 1
ATOM 727 O O . PRO A 1 92 ? 11.877 -16.309 -1.717 1.00 72.00 92 PRO A O 1
ATOM 730 N N . GLY A 1 93 ? 13.851 -15.255 -1.464 1.00 71.12 93 GLY A N 1
ATOM 731 C CA . GLY A 1 93 ? 13.521 -14.593 -0.200 1.00 71.12 93 GLY A CA 1
ATOM 732 C C . GLY A 1 93 ? 12.369 -13.588 -0.312 1.00 71.12 93 GLY A C 1
ATOM 733 O O . GLY A 1 93 ? 11.457 -13.615 0.512 1.00 71.12 93 GLY A O 1
ATOM 734 N N . ILE A 1 94 ? 12.347 -12.755 -1.359 1.00 72.94 94 ILE A N 1
ATOM 735 C CA . ILE A 1 94 ? 11.276 -11.771 -1.600 1.00 72.94 94 ILE A CA 1
ATOM 736 C C . ILE A 1 94 ? 9.963 -12.491 -1.917 1.00 72.94 94 ILE A C 1
ATOM 738 O O . ILE A 1 94 ? 8.918 -12.163 -1.353 1.00 72.94 94 ILE A O 1
ATOM 742 N N . ALA A 1 95 ? 10.012 -13.518 -2.769 1.00 75.12 95 ALA A N 1
ATOM 743 C CA . ALA A 1 95 ? 8.835 -14.312 -3.118 1.00 75.12 95 ALA A CA 1
ATOM 744 C C . ALA A 1 95 ? 8.220 -14.998 -1.883 1.00 75.12 95 ALA A C 1
ATOM 746 O O . ALA A 1 95 ? 6.996 -14.997 -1.708 1.00 75.12 95 ALA A O 1
ATOM 747 N N . LEU A 1 96 ? 9.062 -15.553 -1.004 1.00 77.56 96 LEU A N 1
ATOM 748 C CA . LEU A 1 96 ? 8.625 -16.157 0.252 1.00 77.56 96 LEU A CA 1
ATOM 749 C C . LEU A 1 96 ? 8.039 -15.113 1.212 1.00 77.56 96 LEU A C 1
ATOM 751 O O . LEU A 1 96 ? 6.958 -15.336 1.761 1.00 77.56 96 LEU A O 1
ATOM 755 N N . ALA A 1 97 ? 8.692 -13.959 1.362 1.00 78.62 97 ALA A N 1
ATOM 756 C CA . ALA A 1 97 ? 8.206 -12.866 2.199 1.00 78.62 97 ALA A CA 1
ATOM 757 C C . ALA A 1 97 ? 6.834 -12.355 1.729 1.00 78.62 97 ALA A C 1
ATOM 759 O O . ALA A 1 97 ? 5.908 -12.241 2.532 1.00 78.62 97 ALA A O 1
ATOM 760 N N . MET A 1 98 ? 6.647 -12.144 0.421 1.00 82.38 98 MET A N 1
ATOM 761 C CA . MET A 1 98 ? 5.351 -11.763 -0.156 1.00 82.38 98 MET A CA 1
ATOM 762 C C . MET A 1 98 ? 4.278 -12.832 0.064 1.00 82.38 98 MET A C 1
ATOM 764 O O . MET A 1 98 ? 3.121 -12.511 0.342 1.00 82.38 98 MET A O 1
ATOM 768 N N . LYS A 1 99 ? 4.643 -14.118 -0.038 1.00 84.31 99 LYS A N 1
ATOM 769 C CA . LYS A 1 99 ? 3.725 -15.226 0.250 1.00 84.31 99 LYS A CA 1
ATOM 770 C C . LYS A 1 99 ? 3.261 -15.185 1.708 1.00 84.31 99 LYS A C 1
ATOM 772 O O . LYS A 1 99 ? 2.060 -15.289 1.950 1.00 84.31 99 LYS A O 1
ATOM 777 N N . MET A 1 100 ? 4.181 -14.984 2.652 1.00 83.19 100 MET A N 1
ATOM 778 C CA . MET A 1 100 ? 3.866 -14.855 4.080 1.00 83.19 100 MET A CA 1
ATOM 779 C C . MET A 1 100 ? 3.013 -13.616 4.382 1.00 83.19 100 MET A C 1
ATOM 781 O O . MET A 1 100 ? 2.026 -13.709 5.108 1.00 83.19 100 MET A O 1
ATOM 785 N N . ALA A 1 101 ? 3.337 -12.480 3.766 1.00 86.75 101 ALA A N 1
ATOM 786 C CA . ALA A 1 101 ? 2.597 -11.226 3.901 1.00 86.75 101 ALA A CA 1
ATOM 787 C C . ALA A 1 101 ? 1.212 -11.247 3.217 1.00 86.75 101 ALA A C 1
ATOM 789 O O . ALA A 1 101 ? 0.403 -10.339 3.416 1.00 86.75 101 ALA A O 1
ATOM 790 N N . GLY A 1 102 ? 0.910 -12.292 2.439 1.00 90.19 102 GLY A N 1
ATOM 791 C CA . GLY A 1 102 ? -0.310 -12.426 1.650 1.00 90.19 102 GLY A CA 1
ATOM 792 C C . GLY A 1 102 ? -0.165 -11.779 0.280 1.00 90.19 102 GLY A C 1
ATOM 793 O O . GLY A 1 102 ? -0.288 -10.566 0.146 1.00 90.19 102 GLY A O 1
ATOM 794 N N . LYS A 1 103 ? 0.056 -12.601 -0.751 1.00 86.94 103 LYS A N 1
ATOM 795 C CA . LYS A 1 103 ? 0.337 -12.151 -2.125 1.00 86.94 103 LYS A CA 1
ATOM 796 C C . LYS A 1 103 ? -0.734 -11.211 -2.705 1.00 86.94 103 LYS A C 1
ATOM 798 O O . LYS A 1 103 ? -0.410 -10.332 -3.488 1.00 86.94 103 LYS A O 1
ATOM 803 N N . ASP A 1 104 ? -1.991 -11.359 -2.304 1.00 88.88 104 ASP A N 1
ATOM 804 C CA . ASP A 1 104 ? -3.124 -10.502 -2.690 1.00 88.88 104 ASP A CA 1
ATOM 805 C C . ASP A 1 104 ? -3.084 -9.086 -2.086 1.00 88.88 104 ASP A C 1
ATOM 807 O O . ASP A 1 104 ? -3.921 -8.247 -2.420 1.00 88.88 104 ASP A O 1
ATOM 811 N N . ASN A 1 105 ? -2.141 -8.805 -1.187 1.00 90.50 105 ASN A N 1
ATOM 812 C CA . ASN A 1 105 ? -1.838 -7.451 -0.725 1.00 90.50 105 ASN A CA 1
ATOM 813 C C . ASN A 1 105 ? -0.845 -6.732 -1.642 1.00 90.50 105 ASN A C 1
ATOM 815 O O . ASN A 1 105 ? -0.535 -5.574 -1.390 1.00 90.50 105 ASN A O 1
ATOM 819 N N . PHE A 1 106 ? -0.346 -7.393 -2.690 1.00 89.69 106 PHE A N 1
ATOM 820 C CA . PHE A 1 106 ? 0.666 -6.844 -3.578 1.00 89.69 106 PHE A CA 1
ATOM 821 C C . PHE A 1 106 ? 0.141 -6.738 -5.007 1.00 89.69 106 PHE A C 1
ATOM 823 O O . PHE A 1 106 ? -0.344 -7.713 -5.580 1.00 89.69 106 PHE A O 1
ATOM 830 N N . LEU A 1 107 ? 0.290 -5.555 -5.603 1.00 88.88 107 LEU A N 1
ATOM 831 C CA . LEU A 1 107 ? -0.027 -5.301 -7.005 1.00 88.88 107 LEU A CA 1
ATOM 832 C C . LEU A 1 107 ? 1.270 -5.042 -7.786 1.00 88.88 107 LEU A C 1
ATOM 834 O O . LEU A 1 107 ? 1.957 -4.061 -7.491 1.00 88.88 107 LEU A O 1
ATOM 838 N N . PRO A 1 108 ? 1.638 -5.889 -8.760 1.00 84.56 108 PRO A N 1
ATOM 839 C CA . PRO A 1 108 ? 2.768 -5.598 -9.633 1.00 84.56 108 PRO A CA 1
ATOM 840 C C . PRO A 1 108 ? 2.433 -4.433 -10.573 1.00 84.56 108 PRO A C 1
ATOM 842 O O . PRO A 1 108 ? 1.365 -4.412 -11.182 1.00 84.56 108 PRO A O 1
ATOM 845 N N . ILE A 1 109 ? 3.349 -3.473 -10.696 1.00 79.19 109 ILE A N 1
ATOM 846 C CA . ILE A 1 109 ? 3.248 -2.333 -11.616 1.00 79.19 109 ILE A CA 1
ATOM 847 C C . ILE A 1 109 ? 4.411 -2.331 -12.609 1.00 79.19 109 ILE A C 1
ATOM 849 O O . ILE A 1 109 ? 5.563 -2.581 -12.246 1.00 79.19 109 ILE A O 1
ATOM 853 N N . ASP A 1 110 ? 4.117 -2.026 -13.871 1.00 72.50 110 ASP A N 1
ATOM 854 C CA . ASP A 1 110 ? 5.089 -2.124 -14.952 1.00 72.50 110 ASP A CA 1
ATOM 855 C C . ASP A 1 110 ? 5.976 -0.893 -15.074 1.00 72.50 110 ASP A C 1
ATOM 857 O O . ASP A 1 110 ? 5.521 0.253 -15.095 1.00 72.50 110 ASP A O 1
ATOM 861 N N . TRP A 1 111 ? 7.260 -1.150 -15.279 1.00 65.50 111 TRP A N 1
ATOM 862 C CA . TRP A 1 111 ? 8.237 -0.141 -15.651 1.00 65.50 111 TRP A CA 1
ATOM 863 C C . TRP A 1 111 ? 8.626 -0.377 -17.102 1.00 65.50 111 TRP A C 1
ATOM 865 O O . TRP A 1 111 ? 9.224 -1.399 -17.437 1.00 65.50 111 TRP A O 1
ATOM 875 N N . ARG A 1 112 ? 8.269 0.550 -17.999 1.00 58.03 112 ARG A N 1
ATOM 876 C CA . ARG A 1 112 ? 8.660 0.424 -19.409 1.00 58.03 112 ARG A CA 1
ATOM 877 C C . ARG A 1 112 ? 10.169 0.605 -19.502 1.00 58.03 112 ARG A C 1
ATOM 879 O O . ARG A 1 112 ? 10.645 1.715 -19.269 1.00 58.03 112 ARG A O 1
ATOM 886 N N . ARG A 1 113 ? 10.912 -0.437 -19.895 1.00 52.84 113 ARG A N 1
ATOM 887 C CA . ARG A 1 113 ? 12.294 -0.273 -20.375 1.00 52.84 113 ARG A CA 1
ATOM 888 C C . ARG A 1 113 ? 12.277 0.740 -21.524 1.00 52.84 113 ARG A C 1
ATOM 890 O O . ARG A 1 113 ? 11.462 0.616 -22.437 1.00 52.84 113 ARG A O 1
ATOM 897 N N . SER A 1 114 ? 13.115 1.773 -21.455 1.00 53.00 114 SER A N 1
ATOM 898 C CA . SER A 1 114 ? 13.389 2.569 -22.652 1.00 53.00 114 SER A CA 1
ATOM 899 C C . SER A 1 114 ? 14.191 1.705 -23.632 1.00 53.00 114 SER A C 1
ATOM 901 O O . SER A 1 114 ? 14.935 0.822 -23.199 1.00 53.00 114 SER A O 1
ATOM 903 N N . ASN A 1 115 ? 14.045 1.946 -24.938 1.00 46.41 115 ASN A N 1
ATOM 904 C CA . ASN A 1 115 ? 14.807 1.236 -25.975 1.00 46.41 115 ASN A CA 1
ATOM 905 C C . ASN A 1 115 ? 16.334 1.421 -25.831 1.00 46.41 115 ASN A C 1
ATOM 907 O O . ASN A 1 115 ? 17.097 0.688 -26.448 1.00 46.41 115 ASN A O 1
ATOM 911 N N . ASP A 1 116 ? 16.772 2.343 -24.969 1.00 51.03 116 ASP A N 1
ATOM 912 C CA . ASP A 1 116 ? 18.152 2.816 -24.868 1.00 51.03 116 ASP A CA 1
ATOM 913 C C . ASP A 1 116 ? 18.855 2.285 -23.598 1.00 51.03 116 ASP A C 1
ATOM 915 O O . ASP A 1 116 ? 19.872 2.822 -23.160 1.00 51.03 116 ASP A O 1
ATOM 919 N N . GLY A 1 117 ? 18.282 1.274 -22.931 1.00 49.59 117 GLY A N 1
ATOM 920 C CA . GLY A 1 117 ? 18.885 0.614 -21.763 1.00 49.59 117 GLY A CA 1
ATOM 921 C C . GLY A 1 117 ? 18.937 1.446 -20.470 1.00 49.59 117 GLY A C 1
ATOM 922 O O . GLY A 1 117 ? 19.368 0.933 -19.440 1.00 49.59 117 GLY A O 1
ATOM 923 N N . LYS A 1 118 ? 18.474 2.704 -20.471 1.00 47.69 118 LYS A N 1
ATOM 924 C CA . LYS A 1 118 ? 18.403 3.564 -19.273 1.00 47.69 118 LYS A CA 1
ATOM 925 C C . LYS A 1 118 ? 16.995 3.617 -18.670 1.00 47.69 118 LYS A C 1
ATOM 927 O O . LYS A 1 118 ? 16.011 3.468 -19.393 1.00 47.69 118 LYS A O 1
ATOM 932 N N . GLN A 1 119 ? 16.965 3.815 -17.344 1.00 53.81 119 GLN A N 1
ATOM 933 C CA . GLN A 1 119 ? 15.837 3.948 -16.401 1.00 53.81 119 GLN A CA 1
ATOM 934 C C . GLN A 1 119 ? 14.423 3.772 -16.976 1.00 53.81 119 GLN A C 1
ATOM 936 O O . GLN A 1 119 ? 13.978 4.501 -17.866 1.00 53.81 119 GLN A O 1
ATOM 941 N N . GLY A 1 120 ? 13.692 2.813 -16.401 1.00 57.00 120 GLY A N 1
ATOM 942 C CA . GLY A 1 120 ? 12.314 2.551 -16.779 1.00 57.00 120 GLY A CA 1
ATOM 943 C C . GLY A 1 120 ? 11.435 3.787 -16.586 1.00 57.00 120 GLY A C 1
ATOM 944 O O . GLY A 1 120 ? 11.500 4.448 -15.553 1.00 57.00 120 GLY A O 1
ATOM 945 N N . LYS A 1 121 ? 10.607 4.113 -17.580 1.00 60.50 121 LYS A N 1
ATOM 946 C CA . LYS A 1 121 ? 9.580 5.156 -17.439 1.00 60.50 121 LYS A CA 1
ATOM 947 C C . LYS A 1 121 ? 8.353 4.543 -16.765 1.00 60.50 121 LYS A C 1
ATOM 949 O O . LYS A 1 121 ? 7.996 3.402 -17.076 1.00 60.50 121 LYS A O 1
ATOM 954 N N . VAL A 1 122 ? 7.689 5.310 -15.896 1.00 64.94 122 VAL A N 1
ATOM 955 C CA . VAL A 1 122 ? 6.370 4.945 -15.350 1.00 64.94 122 VAL A CA 1
ATOM 956 C C . VAL A 1 122 ? 5.440 4.628 -16.522 1.00 64.94 122 VAL A C 1
ATOM 958 O O . VAL A 1 122 ? 5.290 5.449 -17.429 1.00 64.94 122 VAL A O 1
ATOM 961 N N . ASN A 1 123 ? 4.836 3.439 -16.528 1.00 70.75 123 ASN A N 1
ATOM 962 C CA . ASN A 1 123 ? 3.822 3.074 -17.511 1.00 70.75 123 ASN A CA 1
ATOM 963 C C . ASN A 1 123 ? 2.475 3.705 -17.105 1.00 70.75 123 ASN A C 1
ATOM 965 O O . ASN A 1 123 ? 1.941 3.331 -16.061 1.00 70.75 123 ASN A O 1
ATOM 969 N N . PRO A 1 124 ? 1.881 4.620 -17.898 1.00 70.44 124 PRO A N 1
ATOM 970 C CA . PRO A 1 124 ? 0.591 5.225 -17.556 1.00 70.44 124 PRO A CA 1
ATOM 971 C C . PRO A 1 124 ? -0.543 4.202 -17.392 1.00 70.44 124 PRO A C 1
ATOM 973 O O . PRO A 1 124 ? -1.484 4.442 -16.641 1.00 70.44 124 PRO A O 1
ATOM 976 N N . ASN A 1 125 ? -0.437 3.028 -18.025 1.00 77.94 125 ASN A N 1
ATOM 977 C CA . ASN A 1 125 ? -1.422 1.958 -17.861 1.00 77.94 125 ASN A CA 1
ATOM 978 C C . ASN A 1 125 ? -1.443 1.378 -16.436 1.00 77.94 125 ASN A C 1
ATOM 980 O O . ASN A 1 125 ? -2.452 0.796 -16.045 1.00 77.94 125 ASN A O 1
ATOM 984 N N . ASN A 1 126 ? -0.397 1.596 -15.629 1.00 78.19 126 ASN A N 1
ATOM 985 C CA . ASN A 1 126 ? -0.401 1.209 -14.217 1.00 78.19 126 ASN A CA 1
ATOM 986 C C . ASN A 1 126 ? -1.548 1.880 -13.455 1.00 78.19 126 ASN A C 1
ATOM 988 O O . ASN A 1 126 ? -2.137 1.251 -12.584 1.00 78.19 126 ASN A O 1
ATOM 992 N N . PHE A 1 127 ? -1.912 3.123 -13.796 1.00 81.06 127 PHE A N 1
ATOM 993 C CA . PHE A 1 127 ? -3.033 3.811 -13.148 1.00 81.06 127 PHE A CA 1
ATOM 994 C C . PHE A 1 127 ? -4.367 3.104 -13.406 1.00 81.06 127 PHE A C 1
ATOM 996 O O . PHE A 1 127 ? -5.196 3.011 -12.503 1.00 81.06 127 PHE A O 1
ATOM 1003 N N . ILE A 1 128 ? -4.551 2.556 -14.612 1.00 84.81 128 ILE A N 1
ATOM 1004 C CA . ILE A 1 128 ? -5.750 1.794 -14.978 1.00 84.81 128 ILE A CA 1
ATOM 1005 C C . ILE A 1 128 ? -5.815 0.499 -14.162 1.00 84.81 128 ILE A C 1
ATOM 1007 O O . ILE A 1 128 ? -6.860 0.170 -13.605 1.00 84.81 128 ILE A O 1
ATOM 1011 N N . GLU A 1 129 ? -4.701 -0.225 -14.050 1.00 83.69 129 GLU A N 1
ATOM 1012 C CA . GLU A 1 129 ? -4.660 -1.480 -13.292 1.00 83.69 129 GLU A CA 1
ATOM 1013 C C . GLU A 1 129 ? -4.783 -1.271 -11.779 1.00 83.69 129 GLU A C 1
ATOM 1015 O O . GLU A 1 129 ? -5.442 -2.068 -11.102 1.00 83.69 129 GLU A O 1
ATOM 1020 N N . ILE A 1 130 ? -4.237 -0.172 -11.249 1.00 86.31 130 ILE A N 1
ATOM 1021 C CA . ILE A 1 130 ? -4.483 0.252 -9.868 1.00 86.31 130 ILE A CA 1
ATOM 1022 C C . ILE A 1 130 ? -5.980 0.506 -9.677 1.00 86.31 130 ILE A C 1
ATOM 1024 O O . ILE A 1 130 ? -6.574 -0.112 -8.798 1.00 86.31 130 ILE A O 1
ATOM 1028 N N . ALA A 1 131 ? -6.617 1.326 -10.522 1.00 86.62 131 ALA A N 1
ATOM 1029 C CA . ALA A 1 131 ? -8.044 1.639 -10.408 1.00 86.62 131 ALA A CA 1
ATOM 1030 C C . ALA A 1 131 ? -8.929 0.378 -10.420 1.00 86.62 131 ALA A C 1
ATOM 1032 O O . ALA A 1 131 ? -9.708 0.163 -9.488 1.00 86.62 131 ALA A O 1
ATOM 1033 N N . LYS A 1 132 ? -8.729 -0.521 -11.394 1.00 87.50 132 LYS A N 1
ATOM 1034 C CA . LYS A 1 132 ? -9.439 -1.812 -11.465 1.00 87.50 132 LYS A CA 1
ATOM 1035 C C . LYS A 1 132 ? -9.193 -2.691 -10.238 1.00 87.50 132 LYS A C 1
ATOM 1037 O O . LYS A 1 132 ? -10.068 -3.435 -9.801 1.00 87.50 132 LYS A O 1
ATOM 1042 N N . SER A 1 133 ? -7.984 -2.671 -9.682 1.00 86.44 133 SER A N 1
ATOM 1043 C CA . SER A 1 133 ? -7.658 -3.474 -8.498 1.00 86.44 133 SER A CA 1
ATOM 1044 C C . SER A 1 133 ? -8.300 -2.909 -7.235 1.00 86.44 133 SER A C 1
ATOM 1046 O O . SER A 1 133 ? -8.802 -3.690 -6.426 1.00 86.44 133 SER A O 1
ATOM 1048 N N . VAL A 1 134 ? -8.383 -1.583 -7.101 1.00 87.94 134 VAL A N 1
ATOM 1049 C CA . VAL A 1 134 ? -9.165 -0.928 -6.042 1.00 87.94 134 VAL A CA 1
ATOM 1050 C C . VAL A 1 134 ? -10.648 -1.274 -6.169 1.00 87.94 134 VAL A C 1
ATOM 1052 O O . VAL A 1 134 ? -11.275 -1.611 -5.172 1.00 87.94 134 VAL A O 1
ATOM 1055 N N . GLU A 1 135 ? -11.216 -1.258 -7.378 1.00 86.81 135 GLU A N 1
ATOM 1056 C CA . GLU A 1 135 ? -12.611 -1.669 -7.613 1.00 86.81 135 GLU A CA 1
ATOM 1057 C C . GLU A 1 135 ? -12.900 -3.095 -7.164 1.00 86.81 135 GLU A C 1
ATOM 1059 O O . GLU A 1 135 ? -13.890 -3.332 -6.478 1.00 86.81 135 GLU A O 1
ATOM 1064 N N . ARG A 1 136 ? -12.029 -4.037 -7.539 1.00 87.62 136 ARG A N 1
ATOM 1065 C CA . ARG A 1 136 ? -12.222 -5.461 -7.246 1.00 87.62 136 ARG A CA 1
ATOM 1066 C C . ARG A 1 136 ? -11.996 -5.804 -5.778 1.00 87.62 136 ARG A C 1
ATOM 1068 O O . ARG A 1 136 ? -12.681 -6.672 -5.252 1.00 87.62 136 ARG A O 1
ATOM 1075 N N . SER A 1 137 ? -11.009 -5.178 -5.141 1.00 88.00 137 SER A N 1
ATOM 1076 C CA . SER A 1 137 ? -10.565 -5.563 -3.795 1.00 8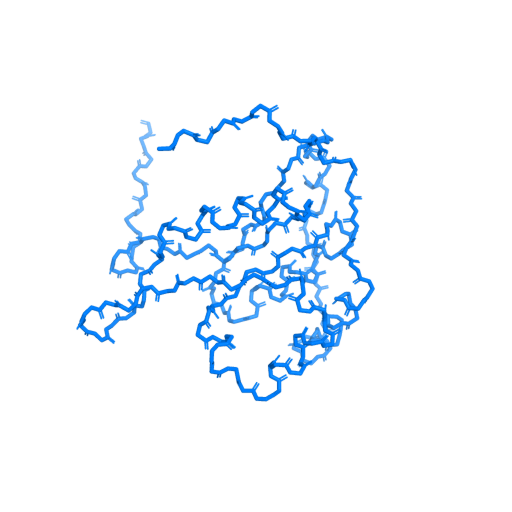8.00 137 SER A CA 1
ATOM 1077 C C . SER A 1 137 ? -11.116 -4.679 -2.678 1.00 88.00 137 SER A C 1
ATOM 1079 O O . SER A 1 137 ? -11.160 -5.119 -1.535 1.00 88.00 137 SER A O 1
ATOM 1081 N N . GLY A 1 138 ? -11.494 -3.432 -2.977 1.00 88.44 138 GLY A N 1
ATOM 1082 C CA . GLY A 1 138 ? -11.832 -2.424 -1.967 1.00 88.44 138 GLY A CA 1
ATOM 1083 C C . GLY A 1 138 ? -10.640 -1.924 -1.137 1.00 88.44 138 GLY A C 1
ATOM 1084 O O . GLY A 1 138 ? -10.835 -1.112 -0.230 1.00 88.44 138 GLY A O 1
ATOM 1085 N N . LYS A 1 139 ? -9.417 -2.387 -1.435 1.00 92.00 139 LYS A N 1
ATOM 1086 C CA . LYS A 1 139 ? -8.189 -2.028 -0.717 1.00 92.00 139 LYS A CA 1
ATOM 1087 C C . LYS A 1 139 ? -7.685 -0.638 -1.105 1.00 92.00 139 LYS A C 1
ATOM 1089 O O . LYS A 1 139 ? -7.884 -0.172 -2.227 1.00 92.00 139 LYS A O 1
ATOM 1094 N N . THR A 1 140 ? -6.980 -0.002 -0.179 1.00 93.75 140 THR A N 1
ATOM 1095 C CA . THR A 1 140 ? -6.350 1.309 -0.342 1.00 93.75 140 THR A CA 1
ATOM 1096 C C . THR A 1 140 ? -4.965 1.144 -0.973 1.00 93.75 140 THR A C 1
ATOM 1098 O O . THR A 1 140 ? -4.087 0.537 -0.354 1.00 93.75 140 THR A O 1
ATOM 1101 N N . PRO A 1 141 ? -4.724 1.665 -2.188 1.00 93.56 141 PRO A N 1
ATOM 1102 C CA . PRO A 1 141 ? -3.436 1.529 -2.847 1.00 93.56 141 PRO A CA 1
ATOM 1103 C C . PRO A 1 141 ? -2.378 2.405 -2.176 1.00 93.56 141 PRO A C 1
ATOM 1105 O O . PRO A 1 141 ? -2.599 3.593 -1.933 1.00 93.56 141 PRO A O 1
ATOM 1108 N N . LEU A 1 142 ? -1.212 1.810 -1.936 1.00 93.06 142 LEU A N 1
ATOM 1109 C CA . LEU A 1 142 ? 0.023 2.496 -1.582 1.00 93.06 142 LEU A CA 1
ATOM 1110 C C . LEU A 1 142 ? 0.928 2.536 -2.814 1.00 93.06 142 LEU A C 1
ATOM 1112 O O . LEU A 1 142 ? 1.271 1.489 -3.375 1.00 93.06 142 LEU A O 1
ATOM 1116 N N . VAL A 1 143 ? 1.299 3.744 -3.235 1.00 89.69 143 VAL A N 1
ATOM 1117 C CA . VAL A 1 143 ? 2.107 4.003 -4.427 1.00 89.69 143 VAL A CA 1
ATOM 1118 C C . VAL A 1 143 ? 3.370 4.789 -4.100 1.00 89.69 143 VAL A C 1
ATOM 1120 O O . VAL A 1 143 ? 3.339 5.782 -3.374 1.00 89.69 143 VAL A O 1
ATOM 1123 N N . ALA A 1 144 ? 4.479 4.367 -4.700 1.00 85.25 144 ALA A N 1
ATOM 1124 C CA . ALA A 1 144 ? 5.704 5.148 -4.725 1.00 85.25 144 ALA A CA 1
ATOM 1125 C C . ALA A 1 144 ? 5.516 6.321 -5.700 1.00 85.25 144 ALA A C 1
ATOM 1127 O O . ALA A 1 144 ? 5.277 6.130 -6.896 1.00 85.25 144 ALA A O 1
ATOM 1128 N N . ALA A 1 145 ? 5.605 7.549 -5.199 1.00 77.94 145 ALA A N 1
ATOM 1129 C CA . ALA A 1 145 ? 5.541 8.755 -6.009 1.00 77.94 145 ALA A CA 1
ATOM 1130 C C . ALA A 1 145 ? 6.905 9.000 -6.663 1.00 77.94 145 ALA A C 1
ATOM 1132 O O . ALA A 1 145 ? 7.773 9.692 -6.129 1.00 77.94 145 ALA A O 1
ATOM 1133 N N . HIS A 1 146 ? 7.100 8.417 -7.843 1.00 70.00 146 HIS A N 1
ATOM 1134 C CA . HIS A 1 146 ? 8.267 8.707 -8.665 1.00 70.00 146 HIS A CA 1
ATOM 1135 C C . HIS A 1 146 ? 8.126 10.062 -9.353 1.00 70.00 146 HIS A C 1
ATOM 1137 O O . HIS A 1 14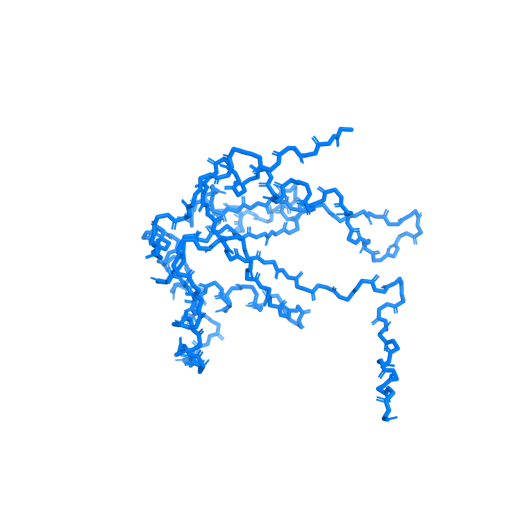6 ? 7.039 10.460 -9.775 1.00 70.00 146 HIS A O 1
ATOM 1143 N N . ASN A 1 147 ? 9.252 10.750 -9.527 1.00 61.22 147 ASN A N 1
ATOM 1144 C CA . ASN A 1 147 ? 9.302 11.958 -10.335 1.00 61.22 147 ASN A CA 1
ATOM 1145 C C . ASN A 1 147 ? 8.910 11.616 -11.793 1.00 61.22 147 ASN A C 1
ATOM 1147 O O . ASN A 1 147 ? 9.598 10.811 -12.423 1.00 61.22 147 ASN A O 1
ATOM 1151 N N . PRO A 1 148 ? 7.851 12.222 -12.363 1.00 52.50 148 PRO A N 1
ATOM 1152 C CA . PRO A 1 148 ? 7.390 11.905 -13.716 1.00 52.50 148 PRO A CA 1
ATOM 1153 C C . PRO A 1 148 ? 8.315 12.432 -14.830 1.00 52.50 148 PRO A C 1
ATOM 1155 O O . PRO A 1 148 ? 8.029 12.242 -16.014 1.00 52.50 148 PRO A O 1
ATOM 1158 N N . SER A 1 149 ? 9.408 13.127 -14.498 1.00 53.31 149 SER A N 1
ATOM 1159 C CA . SER A 1 149 ? 10.309 13.706 -15.497 1.00 53.31 149 SER A CA 1
ATOM 1160 C C . SER A 1 149 ? 11.172 12.656 -16.209 1.00 53.31 149 SER A C 1
ATOM 1162 O O . SER A 1 149 ? 11.783 11.780 -15.601 1.00 53.31 149 SER A O 1
ATOM 1164 N N . LYS A 1 150 ? 11.297 12.802 -17.536 1.00 47.50 150 LYS A N 1
ATOM 1165 C CA . LYS A 1 150 ? 12.186 11.975 -18.376 1.00 47.50 150 LYS A CA 1
ATOM 1166 C C . LYS A 1 150 ? 13.673 12.113 -18.010 1.00 47.50 150 LYS A C 1
ATOM 1168 O O . LYS A 1 150 ? 14.459 11.260 -18.402 1.00 47.50 150 LYS A O 1
ATOM 1173 N N . SER A 1 151 ? 14.046 13.192 -17.322 1.00 57.38 151 SER A N 1
ATOM 1174 C CA . SER A 1 151 ? 15.416 13.533 -16.923 1.00 57.38 151 SER A CA 1
ATOM 1175 C C . SER A 1 151 ? 15.710 13.275 -15.442 1.00 57.38 151 SER A C 1
ATOM 1177 O O . SER A 1 151 ? 16.817 13.565 -15.000 1.00 57.38 151 SER A O 1
ATOM 1179 N N . GLY A 1 152 ? 14.734 12.809 -14.653 1.00 51.06 152 GLY A N 1
ATOM 1180 C CA . GLY A 1 152 ? 14.868 12.692 -13.196 1.00 51.06 152 GLY A CA 1
ATOM 1181 C C . GLY A 1 152 ? 14.902 14.035 -12.446 1.00 51.06 152 GLY A C 1
ATOM 1182 O O . GLY A 1 152 ? 15.062 14.048 -11.229 1.00 51.06 152 GLY A O 1
ATOM 1183 N N . SER A 1 153 ? 14.706 15.167 -13.133 1.00 53.56 153 SER A N 1
ATOM 1184 C CA . SER A 1 153 ? 14.699 16.517 -12.560 1.00 53.56 153 SER A CA 1
ATOM 1185 C C . SER A 1 153 ? 13.315 17.176 -12.619 1.00 53.56 153 SER A C 1
ATOM 1187 O O . SER A 1 153 ? 12.644 17.182 -13.648 1.00 53.56 153 SER A O 1
ATOM 1189 N N . LEU A 1 154 ? 12.873 17.763 -11.501 1.00 53.19 154 LEU A N 1
ATOM 1190 C CA . LEU A 1 154 ? 11.721 18.670 -11.479 1.00 53.19 154 LEU A CA 1
ATOM 1191 C C . LEU A 1 154 ? 12.221 20.095 -11.710 1.00 53.19 154 LEU A C 1
ATOM 1193 O O . LEU A 1 154 ? 13.055 20.590 -10.952 1.00 53.19 154 LEU A O 1
ATOM 1197 N N . LYS A 1 155 ? 11.684 20.791 -12.718 1.00 57.47 155 LYS A N 1
ATOM 1198 C CA . LYS A 1 155 ? 11.752 22.256 -12.705 1.00 57.47 155 LYS A CA 1
ATOM 1199 C C . LYS A 1 155 ? 10.867 22.721 -11.554 1.00 57.47 155 LYS A C 1
ATOM 1201 O O . LYS A 1 155 ? 9.700 22.339 -11.486 1.00 57.47 155 LYS A O 1
ATOM 1206 N N . ARG A 1 156 ? 11.437 23.499 -10.630 1.00 54.00 156 ARG A N 1
ATOM 1207 C CA . ARG A 1 156 ? 10.687 24.110 -9.528 1.00 54.00 156 ARG A CA 1
ATOM 1208 C C . ARG A 1 156 ? 9.491 24.846 -10.135 1.00 54.00 156 ARG A C 1
ATOM 1210 O O . ARG A 1 156 ? 9.685 25.619 -11.073 1.00 54.00 156 ARG A O 1
ATOM 1217 N N . ALA A 1 157 ? 8.281 24.576 -9.649 1.00 51.50 157 ALA A N 1
ATOM 1218 C CA . ALA A 1 157 ? 7.119 25.343 -10.075 1.00 51.50 157 ALA A CA 1
ATOM 1219 C C . ALA A 1 157 ? 7.406 26.820 -9.776 1.00 51.50 157 ALA A C 1
ATOM 1221 O O . ALA A 1 157 ? 7.751 27.163 -8.643 1.00 51.50 157 ALA A O 1
ATOM 1222 N N . VAL A 1 158 ? 7.338 27.672 -10.801 1.00 51.72 158 VAL A N 1
ATOM 1223 C CA . VAL A 1 158 ? 7.381 29.119 -10.602 1.00 51.72 158 VAL A CA 1
ATOM 1224 C C . VAL A 1 158 ? 6.069 29.457 -9.916 1.00 51.72 158 VAL A C 1
ATOM 1226 O O . VAL A 1 158 ? 5.013 29.431 -10.543 1.00 51.72 158 VAL A O 1
ATOM 1229 N N . THR A 1 159 ? 6.111 29.678 -8.607 1.00 47.06 159 THR A N 1
ATOM 1230 C CA . THR A 1 159 ? 4.985 30.264 -7.893 1.00 47.06 159 THR A CA 1
ATOM 1231 C C . THR A 1 159 ? 4.794 31.662 -8.461 1.00 47.06 159 THR A C 1
ATOM 1233 O O . THR A 1 159 ? 5.622 32.543 -8.228 1.00 47.06 159 THR A O 1
ATOM 1236 N N . ALA A 1 160 ? 3.734 31.850 -9.250 1.00 49.25 160 ALA A N 1
ATOM 1237 C CA . ALA A 1 160 ? 3.216 33.183 -9.505 1.00 49.25 160 ALA A CA 1
ATOM 1238 C C . ALA A 1 160 ? 2.894 33.789 -8.131 1.00 49.25 160 ALA A C 1
ATOM 1240 O O . ALA A 1 160 ? 2.123 33.206 -7.366 1.00 49.25 160 ALA A O 1
ATOM 1241 N N . ARG A 1 161 ? 3.606 34.862 -7.789 1.00 44.09 161 ARG A N 1
ATOM 1242 C CA . ARG A 1 161 ? 3.267 35.731 -6.665 1.00 44.09 161 ARG A CA 1
ATOM 1243 C C . ARG A 1 161 ? 2.225 36.731 -7.126 1.00 44.09 161 ARG A C 1
ATOM 1245 O O . ARG A 1 161 ? 2.342 37.161 -8.295 1.00 44.09 161 ARG A O 1
#

Sequence (161 aa):
MSLSFENYKEQSERKGSPKRLVLALEMLEKFVASKIETKGRENLDKISKGKRVIIACSHISDMDMGMAAYALRNDFDLLITHQSVQTLFAEPGIALAMKMAGKDNFLPIDWRRSNDGKQGKVNPNNFIEIAKSVERSGKTPLVAAHNPSKSGSLKRAVTAR

Foldseek 3Di:
DDPDPPPDFFLQAFAAADPLLLVLLVVVCVVPDPDDDDPPPVVVVVDDHRDAAAAEWAPPDPCGQSSSCNVCRGRFHAQEEDAVCCVVVPDPVRVVSCVSSPVLSYDHAYFCQDPVRDGGAGDPCSVVVVVVSCRVPVGHYYDHDQDNDPVSDDDPPPPDD

pLDDT: mean 75.57, std 16.7, range [37.97, 94.94]

Radius of gyration: 17.11 Å; chains: 1; bounding box: 40×52×42 Å

Secondary structure (DSSP, 8-state):
----GGG---B-S--PPPHHHHHHHHHHHHHH-S------GGGGGGSPTB----EEE--SSTTHHHHHHHHHTTTS-EEEEEEHHHHHS--HHHHHHHHHH-GGGEEEE-EE--TTSS-PEEPTHHHHHHHHHHHHH--EEEEE-----TTS-PPPP----